Protein AF-A0A447TW44-F1 (afdb_monomer_lite)

Foldseek 3Di:
DDDPDDDDDPDDPVVVVVVVVVVVVVVVVVVVVVVCQLPFDADPVRHGDFAADADDADPVVVLVCQNSGPYHPHYDLVNVQVPDPDGPPDPVVSVVVVVVVVVVRVVSND

Organism: Salmonella enterica I (NCBI:txid59201)

Radius of gyration: 20.05 Å; chains: 1; bounding box: 40×48×45 Å

Sequence (110 aa):
MAIAVELLVDPEPVLIQEYQRLISEEIELSRLAEDDVNLPAQLKSGERIKVMLNAGLSPEHEEKLGSRIDGIGLYRTEIPFMLQSGFPSGRRSRWRSIKGMLQMFKRLNR

pLDDT: mean 79.76, std 12.92, range [36.78, 96.75]

InterPro domains:
  IPR000121 PEP-utilising enzyme, C-terminal [PF02896] (33-106)
  IPR015813 Pyruvate/Phosphoenolpyruvate kinase-like domain superfamily [SSF51621] (33-94)
  IPR040442 Pyruvate kinase-like domain superfamily [G3DSA:3.20.20.60] (14-109)
  IPR050499 Phosphoenolpyruvate-dependent sugar PTS enzyme [PTHR46244] (6-91)

Secondary structure (DSSP, 8-state):
--------SS--HHHHHHHHHHHHHHHHHHHHHHHHTTS--B-TTS-B---EEEESS-HHHHHTTGGG-SEEEEE-THHHHHSSSS---SHHHHHHHHHHHHHHHHHHT-

Structure (mmCIF, N/CA/C/O backbone):
data_AF-A0A447TW44-F1
#
_entry.id   AF-A0A447TW44-F1
#
loop_
_atom_site.group_PDB
_atom_site.id
_atom_site.type_symbol
_atom_site.label_atom_id
_atom_site.label_alt_id
_atom_site.label_comp_id
_atom_site.label_asym_id
_atom_site.label_entity_id
_atom_site.label_seq_id
_atom_site.pdbx_PDB_ins_code
_atom_site.Cartn_x
_atom_site.Cartn_y
_atom_site.Cartn_z
_atom_site.occupancy
_atom_site.B_iso_or_equiv
_atom_site.auth_seq_id
_atom_site.auth_comp_id
_atom_site.auth_asym_id
_atom_site.auth_atom_id
_atom_site.pdbx_PDB_model_num
ATOM 1 N N . MET A 1 1 ? 4.682 -15.332 1.112 1.00 37.97 1 MET A N 1
ATOM 2 C CA . MET A 1 1 ? 4.583 -16.051 -0.172 1.00 37.97 1 MET A CA 1
ATOM 3 C C . MET A 1 1 ? 5.577 -15.395 -1.113 1.00 37.97 1 MET A C 1
ATOM 5 O O . MET A 1 1 ? 5.444 -14.204 -1.355 1.00 37.97 1 MET A O 1
ATOM 9 N N . ALA A 1 2 ? 6.644 -16.089 -1.509 1.00 36.78 2 ALA A N 1
ATOM 10 C CA . ALA A 1 2 ? 7.537 -15.574 -2.541 1.00 36.78 2 ALA A CA 1
ATOM 11 C C . ALA A 1 2 ? 6.843 -15.818 -3.882 1.00 36.78 2 ALA A C 1
ATOM 13 O O . ALA A 1 2 ? 6.579 -16.967 -4.222 1.00 36.78 2 ALA A O 1
ATOM 14 N N . ILE A 1 3 ? 6.488 -14.753 -4.596 1.00 52.34 3 ILE A N 1
ATOM 15 C CA . ILE A 1 3 ? 6.042 -14.880 -5.981 1.00 52.34 3 ILE A CA 1
ATOM 16 C C . ILE A 1 3 ? 7.318 -15.163 -6.772 1.00 52.34 3 ILE A C 1
ATOM 18 O O . ILE A 1 3 ? 8.184 -14.293 -6.874 1.00 52.34 3 ILE A O 1
ATOM 22 N N . ALA A 1 4 ? 7.491 -16.398 -7.240 1.00 62.72 4 ALA A N 1
ATOM 23 C CA . ALA A 1 4 ? 8.528 -16.696 -8.215 1.00 62.72 4 ALA A CA 1
ATOM 24 C C . ALA A 1 4 ? 8.162 -15.929 -9.490 1.00 62.72 4 ALA A C 1
ATOM 26 O O . ALA A 1 4 ? 7.144 -16.207 -10.118 1.00 62.72 4 ALA A O 1
ATOM 27 N N . VAL A 1 5 ? 8.938 -14.895 -9.811 1.00 79.19 5 VAL A N 1
ATOM 28 C CA . VAL A 1 5 ? 8.748 -14.134 -11.045 1.00 79.19 5 VAL A CA 1
ATOM 29 C C . VAL A 1 5 ? 9.497 -14.877 -12.142 1.00 79.19 5 VAL A C 1
ATOM 31 O O . VAL A 1 5 ? 10.726 -14.882 -12.162 1.00 79.19 5 VAL A O 1
ATOM 34 N N . GLU A 1 6 ? 8.745 -15.519 -13.029 1.00 85.88 6 GLU A N 1
ATOM 35 C CA . GLU A 1 6 ? 9.255 -16.259 -14.180 1.00 85.88 6 GLU A CA 1
ATOM 36 C C . GLU A 1 6 ? 8.711 -15.634 -15.470 1.00 85.88 6 GLU A C 1
ATOM 38 O O . GLU A 1 6 ? 7.540 -15.261 -15.546 1.00 85.88 6 GLU A O 1
ATOM 43 N N . LEU A 1 7 ? 9.574 -15.489 -16.477 1.00 89.06 7 LEU A N 1
ATOM 44 C CA . LEU A 1 7 ? 9.203 -15.034 -17.814 1.00 89.06 7 LEU A CA 1
ATOM 45 C C . LEU A 1 7 ? 9.429 -16.188 -18.788 1.00 89.06 7 LEU A C 1
ATOM 47 O O . LEU A 1 7 ? 10.571 -16.556 -19.055 1.00 89.06 7 LEU A O 1
ATOM 51 N N . LEU A 1 8 ? 8.341 -16.724 -19.332 1.00 90.12 8 LEU A N 1
ATOM 52 C CA . LEU A 1 8 ? 8.382 -17.789 -20.326 1.00 90.12 8 LEU A CA 1
ATOM 53 C C . LEU A 1 8 ? 8.294 -17.187 -21.731 1.00 90.12 8 LEU A C 1
ATOM 55 O O . LEU A 1 8 ? 7.374 -16.424 -22.032 1.00 90.12 8 LEU A O 1
ATOM 59 N N . VAL A 1 9 ? 9.248 -17.533 -22.591 1.00 94.50 9 VAL A N 1
ATOM 60 C CA . VAL A 1 9 ? 9.244 -17.171 -24.014 1.00 94.50 9 VAL A CA 1
ATOM 61 C C . VAL A 1 9 ? 8.896 -18.424 -24.806 1.00 94.50 9 VAL A C 1
ATOM 63 O O . VAL A 1 9 ? 9.533 -19.451 -24.602 1.00 94.50 9 VAL A O 1
ATOM 66 N N . ASP A 1 10 ? 7.897 -18.325 -25.684 1.00 94.62 10 ASP A N 1
ATOM 67 C CA . ASP A 1 10 ? 7.349 -19.453 -26.457 1.00 94.62 10 ASP A CA 1
ATOM 68 C C . ASP A 1 10 ? 6.911 -20.656 -25.583 1.00 94.62 10 ASP A C 1
ATOM 70 O O . ASP A 1 10 ? 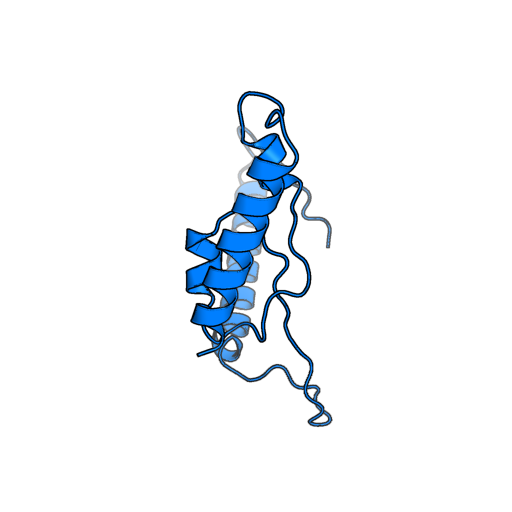7.422 -21.767 -25.735 1.00 94.62 10 ASP A O 1
ATOM 74 N N . PRO A 1 11 ? 6.006 -20.448 -24.600 1.00 94.69 11 PRO A N 1
ATOM 75 C CA . PRO A 1 11 ? 5.573 -21.519 -23.709 1.00 94.69 11 PRO A CA 1
ATOM 76 C C . PRO A 1 11 ? 4.718 -22.561 -24.437 1.00 94.69 11 PRO A C 1
ATOM 78 O O . PRO A 1 11 ? 3.896 -22.232 -25.294 1.00 94.69 11 PRO A O 1
ATOM 81 N N . GLU A 1 12 ? 4.833 -23.821 -24.015 1.00 96.75 12 GLU A N 1
ATOM 82 C CA . GLU A 1 12 ? 3.952 -24.882 -24.500 1.00 96.75 12 GLU A CA 1
ATOM 83 C C . GLU A 1 12 ? 2.470 -24.567 -24.203 1.00 96.75 12 GLU A C 1
ATOM 85 O O . GLU A 1 12 ? 2.154 -24.010 -23.144 1.00 96.75 12 GLU A O 1
ATOM 90 N N . PRO A 1 13 ? 1.520 -24.982 -25.066 1.00 96.06 13 PRO A N 1
ATOM 91 C CA . PRO A 1 13 ? 0.095 -24.703 -24.871 1.00 96.06 13 PRO A CA 1
ATOM 92 C C . PRO A 1 13 ? -0.468 -25.148 -23.512 1.00 96.06 13 PRO A C 1
ATOM 94 O O . PRO A 1 13 ? -1.362 -24.495 -22.975 1.00 96.06 13 PRO A O 1
ATOM 97 N N . VAL A 1 14 ? 0.064 -26.232 -22.936 1.00 95.56 14 VAL A N 1
ATOM 98 C CA . VAL A 1 14 ? -0.327 -26.726 -21.605 1.00 95.56 14 VAL A CA 1
ATOM 99 C C . VAL A 1 14 ? 0.033 -25.736 -20.493 1.00 95.56 14 VAL A C 1
ATOM 101 O O . VAL A 1 14 ? -0.774 -25.497 -19.598 1.00 95.56 14 VAL A O 1
ATOM 104 N N . LEU A 1 15 ? 1.200 -25.088 -20.581 1.00 93.81 15 LEU A N 1
ATOM 105 C CA . LEU A 1 15 ? 1.616 -24.066 -19.622 1.00 93.81 15 LEU A CA 1
ATOM 106 C C . LEU A 1 15 ? 0.708 -22.842 -19.722 1.00 93.81 15 LEU A C 1
ATOM 108 O O . LEU A 1 15 ? 0.284 -22.312 -18.701 1.00 93.81 15 LEU A O 1
ATOM 112 N N . ILE A 1 16 ? 0.338 -22.430 -20.938 1.00 94.38 16 ILE A N 1
ATOM 113 C CA . ILE A 1 16 ? -0.591 -21.308 -21.137 1.00 94.38 16 ILE A CA 1
ATOM 114 C C . ILE A 1 16 ? -1.917 -21.565 -20.404 1.00 94.38 16 ILE A C 1
ATOM 116 O O . ILE A 1 16 ? -2.411 -20.672 -19.715 1.00 94.38 16 ILE A O 1
ATOM 120 N N . GLN A 1 17 ? -2.474 -22.776 -20.511 1.00 95.19 17 GLN A N 1
ATOM 121 C CA . GLN A 1 17 ? -3.726 -23.141 -19.837 1.00 95.19 17 GLN A CA 1
ATOM 122 C C . GLN A 1 17 ? -3.599 -23.105 -18.309 1.00 95.19 17 GLN A C 1
ATOM 124 O O . GLN A 1 17 ? -4.470 -22.552 -17.636 1.00 95.19 17 GLN A O 1
ATOM 129 N N . GLU A 1 18 ? -2.505 -23.630 -17.755 1.00 93.75 18 GLU A N 1
ATOM 130 C CA . GLU A 1 18 ? -2.271 -23.591 -16.307 1.00 93.75 18 GLU A CA 1
ATOM 131 C C . GLU A 1 18 ? -2.122 -22.158 -15.781 1.00 93.75 18 GLU A C 1
ATOM 133 O O . GLU A 1 18 ? -2.756 -21.798 -14.789 1.00 93.75 18 GLU A O 1
ATOM 138 N N . TYR A 1 19 ? -1.363 -21.295 -16.465 1.00 92.19 19 TYR A N 1
ATOM 139 C CA . TYR A 1 19 ? -1.245 -19.889 -16.065 1.00 92.19 19 TYR A CA 1
ATOM 140 C C . TYR A 1 19 ? -2.577 -19.142 -16.186 1.00 92.19 19 TYR A C 1
ATOM 142 O O . TYR A 1 19 ? -2.888 -18.319 -15.328 1.00 92.19 19 TYR A O 1
ATOM 150 N N . GLN A 1 20 ? -3.400 -19.440 -17.195 1.00 94.81 20 GLN A N 1
ATOM 151 C CA . GLN A 1 20 ? -4.750 -18.873 -17.298 1.00 94.81 20 GLN A CA 1
ATOM 152 C C . GLN A 1 20 ? -5.637 -19.285 -16.119 1.00 94.81 20 GLN A C 1
ATOM 154 O O . GLN A 1 20 ? -6.345 -18.439 -15.569 1.00 94.81 20 GLN A O 1
ATOM 159 N N . ARG A 1 21 ? -5.565 -20.552 -15.689 1.00 95.25 21 ARG A N 1
ATOM 160 C CA . ARG A 1 21 ? -6.264 -21.024 -14.487 1.00 95.25 21 ARG A CA 1
ATOM 161 C C . ARG A 1 21 ? -5.790 -20.265 -13.246 1.00 95.25 21 ARG A C 1
ATOM 163 O O . ARG A 1 21 ? -6.625 -19.720 -12.530 1.00 95.25 21 ARG A O 1
ATOM 170 N N . LEU A 1 22 ? -4.479 -20.148 -13.035 1.00 92.81 22 LEU A N 1
ATOM 171 C CA . LEU A 1 22 ? -3.915 -19.410 -11.897 1.00 92.81 22 LEU A CA 1
ATOM 172 C C . LEU A 1 22 ? -4.327 -17.931 -11.892 1.00 92.81 22 LEU A C 1
ATOM 174 O O . LEU A 1 22 ? -4.689 -17.399 -10.847 1.00 92.81 22 LEU A O 1
ATOM 178 N N . ILE A 1 23 ? -4.329 -17.275 -13.056 1.00 92.44 23 ILE A N 1
ATOM 179 C CA . ILE A 1 23 ? -4.810 -15.893 -13.192 1.00 92.44 23 ILE A CA 1
ATOM 180 C C . ILE A 1 23 ? -6.282 -15.796 -12.781 1.00 92.44 23 ILE A C 1
ATOM 182 O O . ILE A 1 23 ? -6.654 -14.868 -12.068 1.00 92.44 23 ILE A O 1
ATOM 186 N N . SER A 1 24 ? -7.122 -16.744 -13.208 1.00 94.50 24 SER A N 1
ATOM 187 C CA . SER A 1 24 ? -8.537 -16.741 -12.826 1.00 94.50 24 SER A CA 1
ATOM 188 C C . SER A 1 24 ? -8.730 -16.914 -11.316 1.00 94.50 24 SER A C 1
ATOM 190 O O . SER A 1 24 ? -9.526 -16.190 -10.724 1.00 94.50 24 SER A O 1
ATOM 192 N N . GLU A 1 25 ? -7.948 -17.787 -10.677 1.00 93.19 25 GLU A N 1
ATOM 193 C CA . GLU A 1 25 ? -7.974 -17.992 -9.224 1.00 93.19 25 GLU A CA 1
ATOM 194 C C . GLU A 1 25 ? -7.542 -16.730 -8.466 1.00 93.19 25 GLU A C 1
ATOM 196 O O . GLU A 1 25 ? -8.213 -16.320 -7.520 1.00 93.19 25 GLU A O 1
ATOM 201 N N . GLU A 1 26 ? -6.475 -16.068 -8.916 1.00 91.50 26 GLU A N 1
ATOM 202 C CA . GLU A 1 26 ? -5.993 -14.813 -8.327 1.00 91.50 26 GLU A CA 1
ATOM 203 C C . GLU A 1 26 ? -7.019 -13.677 -8.462 1.00 91.50 26 GLU A C 1
ATOM 205 O O . GLU A 1 26 ? -7.193 -12.877 -7.540 1.00 91.50 26 GLU A O 1
ATOM 210 N N . ILE A 1 27 ? -7.732 -13.609 -9.591 1.00 91.69 27 ILE A N 1
ATOM 211 C CA . ILE A 1 27 ? -8.805 -12.630 -9.802 1.00 91.69 27 ILE A CA 1
ATOM 212 C C . ILE A 1 27 ? -9.960 -12.875 -8.827 1.00 91.69 27 ILE A C 1
ATOM 214 O O . ILE A 1 27 ? -10.435 -11.922 -8.210 1.00 91.69 27 ILE A O 1
ATOM 218 N N . GLU A 1 28 ? -10.415 -14.121 -8.668 1.00 90.69 28 GLU A N 1
ATOM 219 C CA . GLU A 1 28 ? -11.503 -14.429 -7.731 1.00 90.69 28 GLU A CA 1
ATOM 220 C C . GLU A 1 28 ? -11.097 -14.137 -6.279 1.00 90.69 28 GLU A C 1
ATOM 222 O O . GLU A 1 28 ? -11.867 -13.533 -5.531 1.00 90.69 28 GLU A O 1
ATOM 227 N N . LEU A 1 29 ? -9.862 -14.471 -5.889 1.00 88.44 29 LEU A N 1
ATOM 228 C CA . LEU A 1 29 ? -9.319 -14.120 -4.573 1.00 88.44 29 LEU A CA 1
ATOM 229 C C . LEU A 1 29 ? -9.237 -12.603 -4.367 1.00 88.44 29 LEU A C 1
ATOM 231 O O . LEU A 1 29 ? -9.596 -12.110 -3.297 1.00 88.44 29 LEU A O 1
ATOM 235 N N . SER A 1 30 ? -8.806 -11.860 -5.388 1.00 87.00 30 SER A N 1
ATOM 236 C CA . SER A 1 30 ? -8.735 -10.399 -5.326 1.00 87.00 30 SER A CA 1
ATOM 237 C C . SER A 1 30 ? -10.118 -9.777 -5.143 1.00 87.00 30 SER A C 1
ATOM 239 O O . SER A 1 30 ? -10.275 -8.906 -4.292 1.00 87.00 30 SER A O 1
ATOM 241 N N . ARG A 1 31 ? -11.141 -10.257 -5.863 1.00 86.38 31 ARG A N 1
ATOM 242 C CA . ARG A 1 31 ? -12.523 -9.767 -5.715 1.00 86.38 31 ARG A CA 1
ATOM 243 C C . ARG A 1 31 ? -13.071 -9.984 -4.310 1.00 86.38 31 ARG A C 1
ATOM 245 O O . ARG A 1 31 ? -13.645 -9.065 -3.740 1.00 86.38 31 ARG A O 1
ATOM 252 N N . LEU A 1 32 ? -12.844 -11.165 -3.729 1.00 83.25 32 LEU A N 1
ATOM 253 C CA . LEU A 1 32 ? -13.242 -11.446 -2.345 1.00 83.25 32 LEU A CA 1
ATOM 254 C C . LEU A 1 32 ? -12.595 -10.469 -1.351 1.00 83.25 32 LEU A C 1
ATOM 256 O O . LEU A 1 32 ? -13.212 -10.106 -0.355 1.00 83.25 32 LEU A O 1
ATOM 260 N N . ALA A 1 33 ? -11.362 -10.032 -1.615 1.00 79.88 33 ALA A N 1
ATOM 261 C CA . ALA A 1 33 ? -10.664 -9.060 -0.778 1.00 79.88 33 ALA A CA 1
ATOM 262 C C . ALA A 1 33 ? -11.102 -7.602 -1.029 1.00 79.88 33 ALA A C 1
ATOM 264 O O . ALA A 1 33 ? -10.993 -6.766 -0.129 1.00 79.88 33 ALA A O 1
ATOM 265 N N . GLU A 1 34 ? -11.581 -7.273 -2.232 1.00 79.38 34 GLU A N 1
ATOM 266 C CA . GLU A 1 34 ? -12.054 -5.928 -2.581 1.00 79.38 34 GLU A CA 1
ATOM 267 C C . GLU A 1 34 ? -13.320 -5.531 -1.815 1.00 79.38 34 GLU A C 1
ATOM 269 O O . GLU A 1 34 ? -13.444 -4.364 -1.437 1.00 79.38 34 GLU A O 1
ATOM 274 N N . ASP A 1 35 ? -14.214 -6.479 -1.525 1.00 72.44 35 ASP A N 1
ATOM 275 C CA . ASP A 1 35 ? -15.441 -6.221 -0.758 1.00 72.44 35 ASP A CA 1
ATOM 276 C C . ASP A 1 35 ? -15.135 -5.745 0.677 1.00 72.44 35 ASP A C 1
ATOM 278 O O . ASP A 1 35 ? -15.793 -4.844 1.208 1.00 72.44 35 ASP A O 1
ATOM 282 N N . ASP A 1 36 ? -14.066 -6.274 1.275 1.00 76.38 36 ASP A N 1
ATOM 283 C CA . ASP A 1 36 ? -13.668 -5.986 2.656 1.00 76.38 36 ASP A CA 1
ATOM 284 C C . ASP A 1 36 ? -12.743 -4.767 2.786 1.00 76.38 36 ASP A C 1
ATOM 286 O O . ASP A 1 36 ? -12.473 -4.290 3.889 1.00 76.38 36 ASP A O 1
ATOM 290 N N . VAL A 1 37 ? -12.253 -4.214 1.675 1.00 75.56 37 VAL A N 1
ATOM 291 C CA . VAL A 1 37 ? -11.168 -3.218 1.686 1.00 75.56 37 VAL A CA 1
ATOM 292 C C . VAL A 1 37 ? -11.542 -1.887 2.355 1.00 75.56 37 VAL A C 1
ATOM 294 O O . VAL A 1 37 ? -10.668 -1.112 2.744 1.00 75.56 37 VAL A O 1
ATOM 297 N N . ASN A 1 38 ? -12.841 -1.597 2.460 1.00 78.62 38 ASN A N 1
ATOM 298 C CA . ASN A 1 38 ? -13.357 -0.401 3.129 1.00 78.62 38 ASN A CA 1
ATOM 299 C C . ASN A 1 38 ? -13.843 -0.693 4.561 1.00 78.62 38 ASN A C 1
ATOM 301 O O . ASN A 1 38 ? -14.273 0.230 5.256 1.00 78.62 38 ASN A O 1
ATOM 305 N N . LEU A 1 39 ? -13.798 -1.953 5.009 1.00 84.62 39 LEU A N 1
ATOM 306 C CA . LEU A 1 39 ? -14.155 -2.327 6.371 1.00 84.62 39 LEU A CA 1
ATOM 307 C C . LEU A 1 39 ? -13.027 -1.966 7.348 1.00 84.62 39 LEU A C 1
ATOM 309 O O . LEU A 1 39 ? -11.844 -1.977 6.998 1.00 84.62 39 LEU A O 1
ATOM 313 N N . PRO A 1 40 ? -13.360 -1.664 8.613 1.00 83.44 40 PRO A N 1
ATOM 314 C CA . PRO A 1 40 ? -12.345 -1.462 9.635 1.00 83.44 40 PRO A CA 1
ATOM 315 C C . PRO A 1 40 ? -11.593 -2.773 9.899 1.00 83.44 40 PRO A C 1
ATOM 317 O O . PRO A 1 40 ? -12.209 -3.800 10.170 1.00 83.44 40 PRO A O 1
ATOM 320 N N . ALA A 1 41 ? -10.259 -2.737 9.916 1.00 89.12 41 ALA A N 1
ATOM 321 C CA . ALA A 1 41 ? -9.456 -3.920 10.231 1.00 89.12 41 ALA A CA 1
ATOM 322 C C . ALA A 1 41 ? -9.623 -4.349 11.704 1.00 89.12 41 ALA A C 1
ATOM 324 O O . ALA A 1 41 ? -9.088 -3.742 12.642 1.00 89.12 41 ALA A O 1
ATOM 325 N N . GLN A 1 42 ? -10.397 -5.403 11.922 1.00 92.00 42 GLN A N 1
ATOM 326 C CA . GLN A 1 42 ? -10.697 -5.938 13.243 1.00 92.00 42 GLN A CA 1
ATOM 327 C C . GLN A 1 42 ? -10.467 -7.445 13.254 1.00 92.00 42 GLN A C 1
ATOM 329 O O . GLN A 1 42 ? -10.698 -8.137 12.263 1.00 92.00 42 GLN A O 1
ATOM 334 N N . LEU A 1 43 ? -10.008 -7.962 14.391 1.00 91.62 43 LEU A N 1
ATOM 335 C CA . LEU A 1 43 ? -9.998 -9.398 14.632 1.00 91.62 43 LEU A CA 1
ATOM 336 C C . LEU A 1 43 ? -11.431 -9.921 14.744 1.00 91.62 43 LEU A C 1
ATOM 338 O O . LEU A 1 43 ? -12.354 -9.184 15.082 1.00 91.62 43 LEU A O 1
ATOM 342 N N . LYS A 1 44 ? -11.610 -11.236 14.582 1.00 91.38 44 LYS A N 1
ATOM 343 C CA . LYS A 1 44 ? -12.901 -11.900 14.842 1.00 91.38 44 LYS A CA 1
ATOM 344 C C . LYS A 1 44 ? -13.402 -11.705 16.283 1.00 91.38 44 LYS A C 1
ATOM 346 O O . LYS A 1 44 ? -14.589 -11.858 16.536 1.00 91.38 44 LYS A O 1
ATOM 351 N N . SER A 1 45 ? -12.508 -11.370 17.216 1.00 94.50 45 SER A N 1
ATOM 352 C CA . SER A 1 45 ? -12.832 -11.004 18.600 1.00 94.50 45 SER A CA 1
ATOM 353 C C . SER A 1 45 ? -13.389 -9.582 18.760 1.00 94.50 45 SER A C 1
ATOM 355 O O . SER A 1 45 ? -13.835 -9.238 19.850 1.00 94.50 45 SER A O 1
ATOM 357 N N . GLY A 1 46 ? -13.343 -8.748 17.715 1.00 92.56 46 GLY A N 1
ATOM 358 C CA . GLY A 1 46 ? -13.736 -7.334 17.745 1.00 92.56 46 GLY A CA 1
ATOM 359 C C . GLY A 1 46 ? -12.612 -6.365 18.128 1.00 92.56 46 GLY A C 1
ATOM 360 O O . GLY A 1 46 ? -12.823 -5.155 18.157 1.00 92.56 46 GLY A O 1
ATOM 361 N N . GLU A 1 47 ? -11.402 -6.854 18.412 1.00 95.94 47 GLU A N 1
ATOM 362 C CA . GLU A 1 47 ? -10.259 -5.981 18.695 1.00 95.94 47 GLU A CA 1
ATOM 363 C C . GLU A 1 47 ? -9.768 -5.275 17.417 1.00 95.94 47 GLU A C 1
ATOM 365 O O . GLU A 1 47 ? -9.549 -5.909 16.380 1.00 95.94 47 GLU A O 1
ATOM 370 N N . ARG A 1 48 ? -9.578 -3.950 17.486 1.00 92.56 48 ARG A N 1
ATOM 371 C CA . ARG A 1 48 ? -9.125 -3.116 16.361 1.00 92.56 48 ARG A CA 1
ATOM 372 C C . ARG A 1 48 ? -7.612 -3.232 16.155 1.00 92.56 48 ARG A C 1
ATOM 374 O O . ARG A 1 48 ? -6.844 -2.972 17.076 1.00 92.56 48 ARG A O 1
ATOM 381 N N . ILE A 1 49 ? -7.186 -3.482 14.915 1.00 92.50 49 ILE A N 1
ATOM 382 C CA . ILE A 1 49 ? -5.770 -3.468 14.507 1.00 92.50 49 ILE A CA 1
ATOM 383 C C . ILE A 1 49 ? -5.502 -2.282 13.585 1.00 92.50 49 ILE A C 1
ATOM 385 O O . ILE A 1 49 ? -6.199 -2.105 12.596 1.00 92.50 49 ILE A O 1
ATOM 389 N N . LYS A 1 50 ? -4.460 -1.492 13.849 1.00 91.31 50 LYS A N 1
ATOM 390 C CA . LYS A 1 50 ? -4.096 -0.379 12.959 1.00 91.31 50 LYS A CA 1
ATOM 391 C C . LYS A 1 50 ? -3.396 -0.877 11.696 1.00 91.31 50 LYS A C 1
ATOM 393 O O . LYS A 1 50 ? -2.362 -1.537 11.785 1.00 91.31 50 LYS A O 1
ATOM 398 N N . VAL A 1 51 ? -3.916 -0.493 10.536 1.00 90.00 51 VAL A N 1
ATOM 399 C CA . VAL A 1 51 ? -3.287 -0.720 9.232 1.00 90.00 51 VAL A CA 1
ATOM 400 C C . VAL A 1 51 ? -2.458 0.507 8.888 1.00 90.00 51 VAL A C 1
ATOM 402 O O . VAL A 1 51 ? -2.988 1.579 8.610 1.00 90.00 51 VAL A O 1
ATOM 405 N N . MET A 1 52 ? -1.137 0.360 8.937 1.00 89.69 52 MET A N 1
ATOM 406 C CA . MET A 1 52 ? -0.202 1.470 8.781 1.00 89.69 52 MET A CA 1
ATOM 407 C C . MET A 1 52 ? 0.595 1.324 7.481 1.00 89.69 52 MET A C 1
ATOM 409 O O . MET A 1 52 ? 1.182 0.277 7.218 1.00 89.69 52 MET A O 1
ATOM 413 N N . LEU A 1 53 ? 0.664 2.390 6.688 1.00 87.81 53 LEU 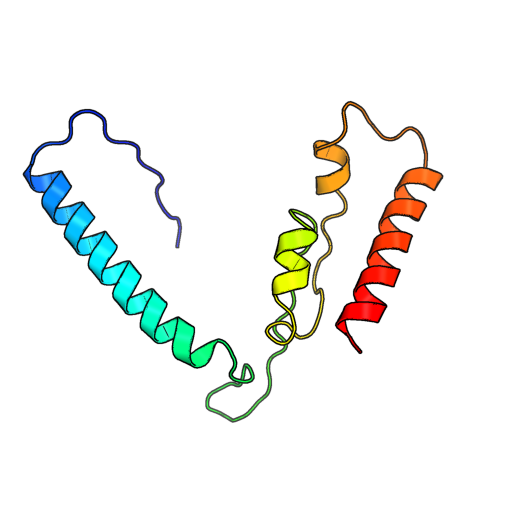A N 1
ATOM 414 C CA . LEU A 1 53 ? 1.379 2.428 5.417 1.00 87.81 53 LEU A CA 1
ATOM 415 C C . LEU A 1 53 ? 2.902 2.420 5.614 1.00 87.81 53 LEU A C 1
ATOM 417 O O . LEU A 1 53 ? 3.442 3.133 6.465 1.00 87.81 53 LEU A O 1
ATOM 421 N N . ASN A 1 54 ? 3.595 1.662 4.766 1.00 90.31 54 ASN A N 1
ATOM 422 C CA . ASN A 1 54 ? 5.033 1.770 4.549 1.00 90.31 54 ASN A CA 1
ATOM 423 C C . ASN A 1 54 ? 5.286 2.655 3.315 1.00 90.31 54 ASN A C 1
ATOM 425 O O . ASN A 1 54 ? 5.220 2.186 2.182 1.00 90.31 54 ASN A O 1
ATOM 429 N N . ALA A 1 55 ? 5.484 3.948 3.550 1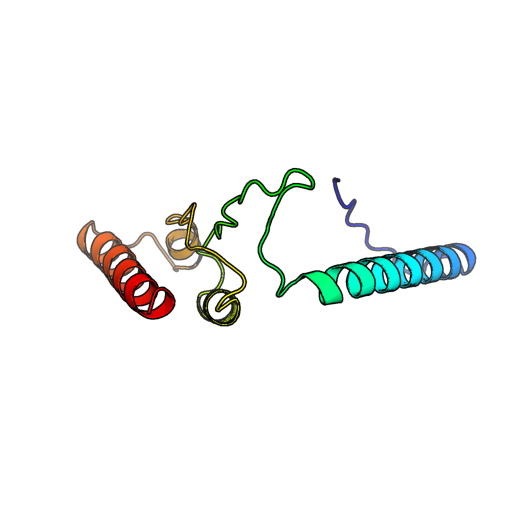.00 86.25 55 ALA A N 1
ATOM 430 C CA . ALA A 1 55 ? 5.472 5.004 2.541 1.00 86.25 55 ALA A CA 1
ATOM 431 C C . ALA A 1 55 ? 6.873 5.329 2.001 1.00 86.25 55 ALA A C 1
ATOM 433 O O . ALA A 1 55 ? 7.883 5.092 2.668 1.00 86.25 55 ALA A O 1
ATOM 434 N N . GLY A 1 56 ? 6.930 5.973 0.836 1.00 80.06 56 GLY A N 1
ATOM 435 C CA . GLY A 1 56 ? 8.147 6.561 0.272 1.00 80.06 56 GLY A CA 1
ATOM 436 C C . GLY A 1 56 ? 8.437 6.194 -1.176 1.00 80.06 56 GLY A C 1
ATOM 437 O O . GLY A 1 56 ? 9.428 6.686 -1.705 1.00 80.06 56 GLY A O 1
ATOM 438 N N . LEU A 1 57 ? 7.599 5.377 -1.822 1.00 78.88 57 LEU A N 1
ATOM 439 C CA . LEU A 1 57 ? 7.813 4.951 -3.207 1.00 78.88 57 LEU A CA 1
ATOM 440 C C . LEU A 1 57 ? 7.082 5.847 -4.207 1.00 78.88 57 LEU A C 1
ATOM 442 O O . LEU A 1 57 ? 7.651 6.204 -5.236 1.00 78.88 57 LEU A O 1
ATOM 446 N N . SER A 1 58 ? 5.834 6.220 -3.916 1.00 81.00 58 SER A N 1
ATOM 447 C CA . SER A 1 58 ? 5.017 7.004 -4.843 1.00 81.00 58 SER A CA 1
ATOM 448 C C . SER A 1 58 ? 3.962 7.827 -4.097 1.00 81.00 58 SER A C 1
ATOM 450 O O . SER A 1 58 ? 2.888 7.307 -3.792 1.00 81.00 58 SER A O 1
ATOM 452 N N . PRO A 1 59 ? 4.224 9.122 -3.833 1.00 73.12 59 PRO A N 1
ATOM 453 C CA . PRO A 1 59 ? 3.294 9.981 -3.098 1.00 73.12 59 PRO A CA 1
ATOM 454 C C . PRO A 1 59 ? 1.891 10.045 -3.718 1.00 73.12 59 PRO A C 1
ATOM 456 O O . PRO A 1 59 ? 0.899 10.063 -2.997 1.00 73.12 59 PRO A O 1
ATOM 459 N N . GLU A 1 60 ? 1.798 10.025 -5.051 1.00 76.19 60 GLU A N 1
ATOM 460 C CA . GLU A 1 60 ? 0.526 10.100 -5.783 1.00 76.19 60 GLU A CA 1
ATOM 461 C C . GLU A 1 60 ? -0.357 8.860 -5.585 1.00 76.19 60 GLU A C 1
ATOM 463 O O . GLU A 1 60 ? -1.579 8.974 -5.500 1.00 76.19 60 GLU A O 1
ATOM 468 N N . HIS A 1 61 ? 0.242 7.668 -5.516 1.00 78.75 61 HIS A N 1
ATOM 469 C CA . HIS A 1 61 ? -0.495 6.437 -5.225 1.00 78.75 61 HIS A CA 1
ATOM 470 C C . HIS A 1 61 ? -0.819 6.320 -3.737 1.00 78.75 61 HIS A C 1
ATOM 472 O O . HIS A 1 61 ? -1.913 5.894 -3.378 1.00 78.75 61 HIS A O 1
ATOM 478 N N . GLU A 1 62 ? 0.109 6.735 -2.876 1.00 82.50 62 GLU A N 1
ATOM 479 C CA . GLU A 1 62 ? -0.054 6.700 -1.423 1.00 82.50 62 GLU A CA 1
ATOM 480 C C . GLU A 1 62 ? -1.186 7.631 -0.954 1.00 82.50 62 GLU A C 1
ATOM 482 O O . GLU A 1 62 ? -1.945 7.266 -0.060 1.00 82.50 62 GLU A O 1
ATOM 487 N N . GLU A 1 63 ? -1.372 8.790 -1.595 1.00 76.00 63 GLU A N 1
ATOM 488 C CA . GLU A 1 63 ? -2.482 9.708 -1.300 1.00 76.00 63 GLU A CA 1
ATOM 489 C C . GLU A 1 63 ? -3.859 9.116 -1.656 1.00 76.00 63 GLU A C 1
ATOM 491 O O . GLU A 1 63 ? -4.840 9.361 -0.953 1.00 76.00 63 GLU A O 1
ATOM 496 N N . LYS A 1 64 ? -3.938 8.269 -2.691 1.00 81.06 64 LYS A N 1
ATOM 497 C CA . LYS A 1 64 ? -5.187 7.604 -3.107 1.00 81.06 64 LYS A CA 1
ATOM 498 C C . LYS A 1 64 ? -5.662 6.526 -2.128 1.00 81.06 64 LYS A C 1
ATOM 500 O O . LYS A 1 64 ? -6.804 6.089 -2.236 1.00 81.06 64 LYS A O 1
ATOM 505 N N . LEU A 1 65 ? -4.822 6.104 -1.177 1.00 79.44 65 LEU A N 1
ATOM 506 C CA . LEU A 1 65 ? -5.205 5.119 -0.161 1.00 79.44 65 LEU A CA 1
ATOM 507 C C . LEU A 1 65 ? -6.244 5.674 0.828 1.00 79.44 65 LEU A C 1
ATOM 509 O O . LEU A 1 65 ? -7.012 4.892 1.385 1.00 79.44 65 LEU A O 1
ATOM 513 N N . GLY A 1 66 ? -6.325 7.000 0.998 1.00 76.56 66 GLY A N 1
ATOM 514 C CA . GLY A 1 66 ? -7.400 7.667 1.739 1.00 76.56 66 GLY A CA 1
ATOM 515 C C . GLY A 1 66 ? -7.680 7.043 3.112 1.00 76.56 66 GLY A C 1
ATOM 516 O O . GLY A 1 66 ? -6.765 6.844 3.908 1.00 76.56 66 GLY A O 1
ATOM 517 N N . SER A 1 67 ? -8.948 6.701 3.368 1.00 75.25 67 SER A N 1
ATOM 518 C CA . SER A 1 67 ? -9.422 6.105 4.628 1.00 75.25 67 SER A CA 1
ATOM 519 C C . SER A 1 67 ? -9.096 4.617 4.804 1.00 75.25 67 SER A C 1
ATOM 521 O O . SER A 1 67 ? -9.482 4.034 5.813 1.00 75.25 67 SER A O 1
ATOM 523 N N . ARG A 1 68 ? -8.420 3.976 3.838 1.00 81.00 68 ARG A N 1
ATOM 524 C CA . ARG A 1 68 ? -8.048 2.548 3.917 1.00 81.00 68 ARG A CA 1
ATOM 525 C C . ARG A 1 68 ? -6.858 2.296 4.839 1.00 81.00 68 ARG A C 1
ATOM 527 O O . ARG A 1 68 ? -6.569 1.153 5.178 1.00 81.00 68 ARG A O 1
ATOM 534 N N . ILE A 1 69 ? -6.149 3.354 5.218 1.00 86.44 69 ILE A N 1
ATOM 535 C CA . ILE A 1 69 ? -4.997 3.301 6.113 1.00 86.44 69 ILE A CA 1
ATOM 536 C C . ILE A 1 69 ? -5.246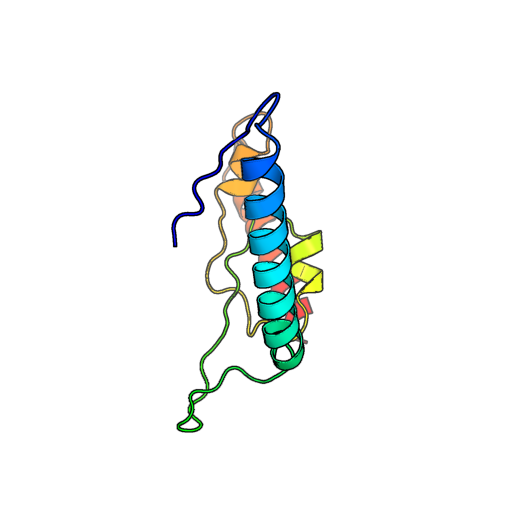 4.186 7.334 1.00 86.44 69 ILE A C 1
ATOM 538 O O . ILE A 1 69 ? -5.813 5.268 7.235 1.00 86.44 69 ILE A O 1
ATOM 542 N N . ASP A 1 70 ? -4.769 3.741 8.492 1.00 86.44 70 ASP A N 1
ATOM 543 C CA . ASP A 1 70 ? -4.854 4.472 9.762 1.00 86.44 70 ASP A CA 1
ATOM 544 C C . ASP A 1 70 ? -3.692 5.469 9.948 1.00 86.44 70 ASP A C 1
ATOM 546 O O . ASP A 1 70 ? -3.619 6.197 10.942 1.00 86.44 70 ASP A O 1
ATOM 550 N N . GLY A 1 71 ? -2.738 5.479 9.013 1.00 84.56 71 GLY A N 1
ATOM 551 C CA . GLY A 1 71 ? -1.592 6.383 9.001 1.00 84.56 71 GLY A CA 1
ATOM 552 C C . GLY A 1 71 ? -0.357 5.765 8.350 1.00 84.56 71 GLY A C 1
ATOM 553 O O . GLY A 1 71 ? -0.434 4.743 7.675 1.00 84.56 71 GLY A O 1
ATOM 554 N N . ILE A 1 72 ? 0.808 6.380 8.575 1.00 84.81 72 ILE A N 1
ATOM 555 C CA . ILE A 1 72 ? 2.114 5.900 8.094 1.00 84.81 72 ILE A CA 1
ATOM 556 C C . ILE A 1 72 ? 2.862 5.261 9.264 1.00 84.81 72 ILE A C 1
ATOM 558 O O . ILE A 1 72 ? 3.126 5.923 10.267 1.00 84.81 72 ILE A O 1
ATOM 562 N N . GLY A 1 73 ? 3.191 3.977 9.146 1.00 89.31 73 GLY A N 1
ATOM 563 C CA . GLY A 1 73 ? 3.936 3.220 10.160 1.00 89.31 73 GLY A CA 1
ATOM 564 C C . GLY A 1 73 ? 5.439 3.250 9.920 1.00 89.31 73 GLY A C 1
ATOM 565 O O . GLY A 1 73 ? 6.223 3.227 10.865 1.00 89.31 73 GLY A O 1
ATOM 566 N N . LEU A 1 74 ? 5.840 3.353 8.653 1.00 87.94 74 LEU A N 1
ATOM 567 C CA . LEU A 1 74 ? 7.230 3.488 8.251 1.00 87.94 74 LEU A CA 1
ATOM 568 C C . LEU A 1 74 ? 7.322 4.448 7.073 1.00 87.94 74 LEU A C 1
ATOM 570 O O . LEU A 1 74 ? 6.575 4.320 6.109 1.00 87.94 74 LEU A O 1
ATOM 574 N N . TYR A 1 75 ? 8.251 5.397 7.143 1.00 84.12 75 TYR A N 1
ATOM 575 C CA . TYR A 1 75 ? 8.592 6.232 6.001 1.00 84.12 75 TYR A CA 1
ATOM 576 C C . TYR A 1 75 ? 10.022 5.959 5.554 1.00 84.12 75 TYR A C 1
ATOM 578 O O . TYR A 1 75 ? 10.981 6.213 6.289 1.00 84.12 75 TYR A O 1
ATOM 586 N N . ARG A 1 76 ? 10.152 5.465 4.326 1.00 85.44 76 ARG A N 1
ATOM 587 C CA . ARG A 1 76 ? 11.415 5.088 3.704 1.00 85.44 76 ARG A CA 1
ATOM 588 C C . ARG A 1 76 ? 12.132 6.312 3.162 1.00 85.44 76 ARG A C 1
ATOM 590 O O . ARG A 1 76 ? 11.980 6.697 2.003 1.00 85.44 76 ARG A O 1
ATOM 597 N N . THR A 1 77 ? 12.924 6.947 4.021 1.00 77.69 77 THR A N 1
ATOM 598 C CA . THR A 1 77 ? 13.698 8.132 3.631 1.00 77.69 77 THR A CA 1
ATOM 599 C C . THR A 1 77 ? 14.723 7.837 2.536 1.00 77.69 77 THR A C 1
ATOM 601 O O . THR A 1 77 ? 15.048 8.747 1.789 1.00 77.69 77 THR A O 1
ATOM 604 N N . GLU A 1 78 ? 15.195 6.594 2.409 1.00 79.38 78 GLU A N 1
ATOM 605 C CA . GLU A 1 78 ? 16.162 6.123 1.413 1.00 79.38 78 GLU A CA 1
ATOM 606 C C . GLU A 1 78 ? 15.665 6.213 -0.035 1.00 79.38 78 GLU A C 1
ATOM 608 O O . GLU A 1 78 ? 16.468 6.462 -0.931 1.00 79.38 78 GLU A O 1
ATOM 613 N N . ILE A 1 79 ? 14.360 6.058 -0.280 1.00 78.75 79 ILE A N 1
ATOM 614 C CA . ILE A 1 79 ? 13.826 5.981 -1.646 1.00 78.75 79 ILE A CA 1
ATOM 615 C C . ILE A 1 79 ? 14.024 7.308 -2.409 1.00 78.75 79 ILE A C 1
ATOM 617 O O . ILE A 1 79 ? 14.618 7.275 -3.489 1.00 78.75 79 ILE A O 1
ATOM 621 N N . PRO A 1 80 ? 13.662 8.491 -1.861 1.00 69.94 80 PRO A N 1
ATOM 622 C CA . PRO A 1 80 ? 13.997 9.771 -2.486 1.00 69.94 80 PRO A CA 1
ATOM 623 C C . PRO A 1 80 ? 15.493 9.989 -2.744 1.00 69.94 80 PRO A C 1
ATOM 625 O O . PRO A 1 80 ? 15.838 10.717 -3.670 1.00 69.94 80 PRO A O 1
ATOM 628 N N . PHE A 1 81 ? 16.382 9.400 -1.934 1.00 71.56 81 PHE A N 1
ATOM 629 C CA . PHE A 1 81 ? 17.829 9.508 -2.149 1.00 71.56 81 PHE A CA 1
ATOM 630 C C . PHE A 1 81 ? 18.300 8.657 -3.331 1.00 71.56 81 PHE A C 1
ATOM 632 O O . PHE A 1 81 ? 19.199 9.083 -4.045 1.00 71.56 81 PHE A O 1
ATOM 639 N N . MET A 1 82 ? 17.698 7.485 -3.550 1.00 74.62 82 MET A N 1
ATOM 640 C CA . MET A 1 82 ? 18.037 6.608 -4.678 1.00 74.62 82 MET A CA 1
ATOM 641 C C . MET A 1 82 ? 17.516 7.129 -6.020 1.00 74.62 82 MET A C 1
ATOM 643 O O . MET A 1 82 ? 18.151 6.908 -7.044 1.00 74.62 82 MET A O 1
ATOM 647 N N . LEU A 1 83 ? 16.373 7.823 -6.024 1.00 71.88 83 LEU A N 1
ATOM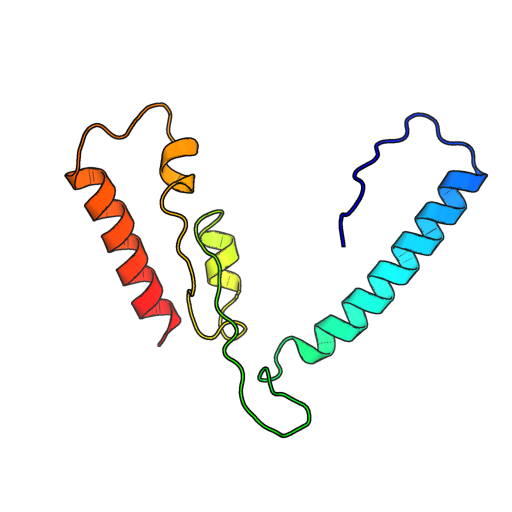 648 C CA . LEU A 1 83 ? 15.757 8.360 -7.244 1.00 71.88 83 LEU A CA 1
ATOM 649 C C . LEU A 1 83 ? 16.398 9.670 -7.737 1.00 71.88 83 LEU A C 1
ATOM 651 O O . LEU A 1 83 ? 16.077 10.139 -8.827 1.00 71.88 83 LEU A O 1
ATOM 655 N N . GLN A 1 84 ? 17.278 10.289 -6.946 1.00 68.69 84 GLN A N 1
ATOM 656 C CA . GLN A 1 84 ? 17.984 11.512 -7.330 1.00 68.69 84 GLN A CA 1
ATOM 657 C C . GLN A 1 84 ? 19.313 11.187 -8.019 1.00 68.69 84 GLN A C 1
ATOM 659 O O . GLN A 1 84 ? 20.067 10.321 -7.576 1.00 68.69 84 GLN A O 1
ATOM 664 N N . SER A 1 85 ? 19.640 11.943 -9.070 1.00 61.25 85 SER A N 1
ATOM 665 C CA . SER A 1 85 ? 20.955 11.921 -9.717 1.00 61.25 85 SER A CA 1
ATOM 666 C C . SER A 1 85 ? 22.002 12.557 -8.796 1.00 61.25 85 SER A C 1
ATOM 668 O O . SER A 1 85 ? 22.352 13.727 -8.934 1.00 61.25 85 SER A O 1
ATOM 670 N N . GLY A 1 86 ? 22.473 11.787 -7.818 1.00 63.31 86 GLY A N 1
ATOM 671 C CA . GLY A 1 86 ? 23.509 12.192 -6.875 1.00 63.31 86 GLY A CA 1
ATOM 672 C C 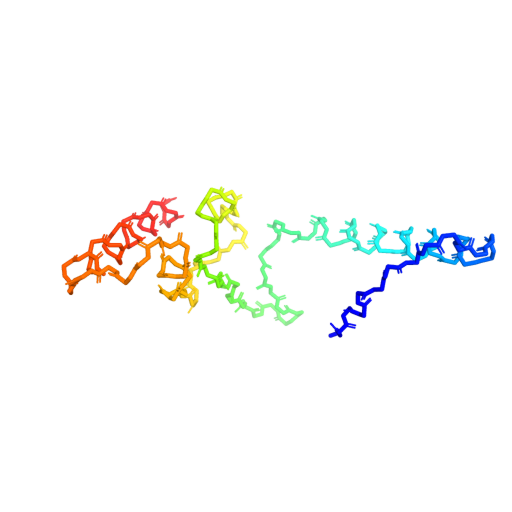. GLY A 1 86 ? 23.002 12.408 -5.452 1.00 63.31 86 GLY A C 1
ATOM 673 O O . GLY A 1 86 ? 21.825 12.647 -5.189 1.00 63.31 86 GLY A O 1
ATOM 674 N N . PHE A 1 87 ? 23.934 12.314 -4.504 1.00 60.06 87 PHE A N 1
ATOM 675 C CA . PHE A 1 87 ? 23.635 12.479 -3.089 1.00 60.06 87 PHE A CA 1
ATOM 676 C C . PHE A 1 87 ? 23.192 13.930 -2.829 1.00 60.06 87 PHE A C 1
ATOM 678 O O . PHE A 1 87 ? 23.958 14.851 -3.126 1.00 60.06 87 PHE A O 1
ATOM 685 N N . PRO A 1 88 ? 22.003 14.191 -2.257 1.00 60.00 88 PRO A N 1
ATOM 686 C CA . PRO A 1 88 ? 21.621 15.546 -1.890 1.00 60.00 88 PRO A CA 1
ATOM 687 C C . PRO A 1 88 ? 22.622 16.072 -0.867 1.00 60.00 88 PRO A C 1
ATOM 689 O O . PRO A 1 88 ? 22.752 15.565 0.249 1.00 60.00 88 PRO A O 1
ATOM 692 N N . SER A 1 89 ? 23.339 17.107 -1.280 1.00 59.97 89 SER A N 1
ATOM 693 C CA . SER A 1 89 ? 24.610 17.570 -0.722 1.00 59.97 89 SER A CA 1
ATOM 694 C C . SER A 1 89 ? 24.519 18.228 0.662 1.00 59.97 89 SER A C 1
ATOM 696 O O . SER A 1 89 ? 25.463 18.873 1.109 1.00 59.97 89 SER A O 1
ATOM 698 N N . GLY A 1 90 ? 23.409 18.071 1.395 1.00 68.19 90 GLY A N 1
ATOM 699 C CA . GLY A 1 90 ? 23.304 18.662 2.722 1.00 68.19 90 GLY A CA 1
ATOM 700 C C . GLY A 1 90 ? 22.103 18.251 3.567 1.00 68.19 90 GLY A C 1
ATOM 701 O O . GLY A 1 90 ? 20.999 17.982 3.088 1.00 68.19 90 GLY A O 1
ATOM 702 N N . ARG A 1 91 ? 22.316 18.325 4.889 1.00 70.31 91 ARG A N 1
ATOM 703 C CA . ARG A 1 91 ? 21.325 18.116 5.961 1.00 70.31 91 ARG A CA 1
ATOM 704 C C . ARG A 1 91 ? 20.016 18.879 5.697 1.00 70.31 91 ARG A C 1
ATOM 706 O O . ARG A 1 91 ? 18.940 18.348 5.946 1.00 70.31 91 ARG A O 1
ATOM 713 N N . ARG A 1 92 ? 20.087 20.089 5.130 1.00 72.44 92 ARG A N 1
ATOM 714 C CA . ARG A 1 92 ? 18.928 20.955 4.839 1.00 72.44 92 ARG A CA 1
ATOM 715 C C . ARG A 1 92 ? 17.950 20.359 3.810 1.00 72.44 92 ARG A C 1
ATOM 717 O O . ARG A 1 92 ? 16.746 20.449 4.034 1.00 72.44 92 ARG A O 1
ATOM 724 N N . SER A 1 93 ? 18.424 19.717 2.739 1.00 69.81 93 SER A N 1
ATOM 725 C CA . SER A 1 93 ? 17.540 19.089 1.736 1.00 69.81 93 SER A CA 1
ATOM 726 C C . SER A 1 93 ? 16.815 17.862 2.294 1.00 69.81 93 SER A C 1
ATOM 728 O O . SER A 1 93 ? 15.618 17.686 2.055 1.00 69.81 93 SER A O 1
ATOM 730 N N . ARG A 1 94 ? 17.501 17.072 3.132 1.00 70.50 94 ARG A N 1
ATOM 731 C CA . ARG A 1 94 ? 16.895 15.965 3.890 1.00 70.50 94 ARG A CA 1
ATOM 732 C C . ARG A 1 94 ? 15.789 16.469 4.823 1.00 70.50 94 ARG A C 1
ATOM 734 O O . ARG A 1 94 ? 14.678 15.951 4.782 1.00 70.50 94 ARG A O 1
ATOM 741 N N . TRP A 1 95 ? 16.051 17.533 5.589 1.00 73.81 95 TRP A N 1
ATOM 742 C CA . TRP A 1 95 ? 15.030 18.159 6.441 1.00 73.81 95 TRP A CA 1
ATOM 743 C C . TRP A 1 95 ? 13.830 18.673 5.653 1.00 73.81 95 TRP A C 1
ATOM 745 O O . TRP A 1 95 ? 12.702 18.533 6.114 1.00 73.81 95 TRP A O 1
ATOM 755 N N . ARG A 1 96 ? 14.046 19.262 4.472 1.00 73.00 96 ARG A N 1
ATOM 756 C CA . ARG A 1 96 ? 12.958 19.809 3.653 1.00 73.00 96 ARG A CA 1
ATOM 757 C C . ARG A 1 96 ? 12.040 18.710 3.113 1.00 73.00 96 ARG A C 1
ATOM 759 O O . ARG A 1 96 ? 10.827 18.887 3.141 1.00 73.00 96 ARG A O 1
ATOM 766 N N . SER A 1 97 ? 12.615 17.568 2.738 1.00 69.88 97 SER A N 1
ATOM 767 C CA . SER A 1 97 ? 11.861 16.378 2.318 1.00 69.88 97 SER A CA 1
ATOM 768 C C . SER A 1 97 ? 11.040 15.795 3.474 1.00 69.88 97 SER A C 1
ATOM 770 O O . SER A 1 97 ? 9.829 15.635 3.345 1.00 69.88 97 SER A O 1
ATOM 772 N N . ILE A 1 98 ? 11.656 15.597 4.650 1.00 72.94 98 ILE A N 1
ATOM 773 C CA . ILE A 1 98 ? 10.950 15.114 5.855 1.00 72.94 98 ILE A CA 1
ATOM 774 C C . ILE A 1 98 ? 9.851 16.101 6.287 1.00 72.94 98 ILE A C 1
ATOM 776 O O . ILE A 1 98 ? 8.765 15.700 6.698 1.00 72.94 98 ILE A O 1
ATOM 780 N N . LYS A 1 99 ? 10.093 17.410 6.177 1.00 77.88 99 LYS A N 1
ATOM 781 C CA . LYS A 1 99 ? 9.098 18.430 6.529 1.00 77.88 99 LYS A CA 1
ATOM 782 C C . LYS A 1 99 ? 7.906 18.438 5.568 1.00 77.88 99 LYS A C 1
ATOM 784 O O . LYS A 1 99 ? 6.780 18.555 6.040 1.00 77.88 99 LYS A O 1
ATOM 789 N N . GLY A 1 100 ? 8.135 18.315 4.257 1.00 72.44 100 GLY A N 1
ATOM 790 C CA . GLY A 1 100 ? 7.056 18.217 3.264 1.00 72.44 100 GLY A CA 1
ATOM 791 C C . GLY A 1 100 ? 6.163 16.998 3.511 1.00 72.44 100 GLY A C 1
ATOM 792 O O . GLY A 1 100 ? 4.943 17.120 3.568 1.00 72.44 100 GLY A O 1
ATOM 793 N N . MET A 1 101 ? 6.785 15.858 3.807 1.00 68.50 101 MET A N 1
ATOM 794 C CA . MET A 1 101 ? 6.116 14.625 4.234 1.00 68.50 101 MET A CA 1
ATOM 795 C C . MET A 1 101 ? 5.219 14.807 5.462 1.00 68.50 101 MET A C 1
ATOM 797 O O . MET A 1 101 ? 4.044 14.450 5.442 1.00 68.50 101 MET A O 1
ATOM 801 N N . LEU A 1 102 ? 5.750 15.401 6.534 1.00 69.62 102 LEU A N 1
ATOM 802 C CA . LEU A 1 102 ? 4.978 15.646 7.756 1.00 69.62 102 LEU A CA 1
ATOM 803 C C . LEU A 1 102 ? 3.774 16.571 7.514 1.00 69.62 102 LEU A C 1
ATOM 805 O O . LEU A 1 102 ? 2.765 16.468 8.211 1.00 69.62 102 LEU A O 1
ATOM 809 N N . GLN A 1 103 ? 3.862 17.484 6.542 1.00 72.75 103 GLN A N 1
ATOM 810 C CA . GLN A 1 103 ? 2.728 18.323 6.149 1.00 72.75 103 GLN A CA 1
ATOM 811 C C . GLN A 1 103 ? 1.680 17.548 5.347 1.00 72.75 103 GLN A C 1
ATOM 813 O O . GLN A 1 103 ? 0.493 17.716 5.618 1.00 72.75 103 GLN A O 1
ATOM 818 N N . MET A 1 104 ? 2.099 16.672 4.430 1.00 65.62 104 MET A N 1
ATOM 819 C CA . MET A 1 104 ? 1.194 15.768 3.713 1.00 65.62 104 MET A CA 1
ATOM 820 C C . MET A 1 104 ? 0.422 14.869 4.692 1.00 65.62 104 MET A C 1
ATOM 822 O O . MET A 1 104 ? -0.797 14.761 4.609 1.00 65.62 104 MET A O 1
ATOM 826 N N . PHE A 1 105 ? 1.106 14.330 5.706 1.00 64.31 105 PHE A N 1
ATOM 827 C CA . PHE A 1 105 ? 0.493 13.524 6.767 1.00 64.31 105 PHE A CA 1
ATOM 828 C C . PHE A 1 105 ? -0.601 14.272 7.545 1.00 64.31 105 PHE A C 1
ATOM 830 O O . PHE A 1 105 ? -1.680 13.734 7.780 1.00 64.31 105 PHE A O 1
ATOM 837 N N . LYS A 1 106 ? -0.368 15.543 7.906 1.00 62.31 106 LYS A N 1
ATOM 838 C CA . LYS A 1 106 ? -1.389 16.374 8.573 1.00 62.31 106 LYS A CA 1
ATOM 839 C C . LYS A 1 106 ? -2.638 16.600 7.720 1.00 62.31 106 LYS A C 1
ATOM 841 O O . LYS A 1 106 ? -3.671 16.967 8.272 1.00 62.31 106 LYS A O 1
ATOM 846 N N . ARG A 1 107 ? -2.529 16.444 6.400 1.00 63.47 107 ARG A N 1
ATOM 847 C CA . ARG A 1 107 ? -3.637 16.600 5.458 1.00 63.47 107 ARG A CA 1
ATOM 848 C C . ARG A 1 107 ? -4.444 15.311 5.296 1.00 63.47 107 ARG A C 1
ATOM 850 O O . ARG A 1 107 ? -5.650 15.412 5.150 1.00 63.47 107 ARG A O 1
ATOM 857 N N . LEU A 1 108 ? -3.796 14.144 5.362 1.00 55.03 108 LEU A N 1
ATOM 858 C CA . LEU A 1 108 ? -4.453 12.830 5.271 1.00 55.03 108 LEU A CA 1
ATOM 859 C C . LEU A 1 108 ? -5.223 12.440 6.545 1.00 55.03 108 LEU A C 1
ATOM 861 O O . LEU A 1 108 ? -6.195 11.706 6.461 1.00 55.03 108 LEU A O 1
ATOM 865 N N . ASN A 1 109 ? -4.818 12.955 7.710 1.00 50.97 109 ASN A N 1
ATOM 866 C CA . ASN A 1 109 ? -5.492 12.726 8.998 1.00 50.97 109 ASN A CA 1
ATOM 867 C C . ASN A 1 109 ? -6.529 13.814 9.360 1.00 50.97 109 ASN A C 1
ATOM 869 O O . ASN A 1 109 ? -6.733 14.096 10.544 1.00 50.97 109 ASN A O 1
ATOM 873 N N . ARG A 1 110 ? -7.123 14.480 8.365 1.00 48.38 110 ARG A N 1
ATOM 874 C CA . ARG A 1 110 ? -8.229 15.432 8.549 1.00 48.38 110 ARG A CA 1
ATOM 875 C C . ARG A 1 110 ? -9.527 14.880 7.996 1.00 48.38 110 ARG A C 1
ATOM 877 O O . ARG A 1 110 ? -9.459 14.219 6.941 1.00 48.38 110 ARG A O 1
#